Protein AF-A0A2H0TLG1-F1 (afdb_monomer_lite)

Radius of gyration: 16.75 Å; chains: 1; bounding box: 41×27×46 Å

Structure (mmCIF, N/CA/C/O backbone):
data_AF-A0A2H0TLG1-F1
#
_entry.id   AF-A0A2H0TLG1-F1
#
loop_
_atom_site.group_PDB
_atom_site.id
_atom_site.type_symbol
_atom_site.label_atom_id
_atom_site.label_alt_id
_atom_site.label_comp_id
_atom_site.label_asym_id
_atom_site.label_entity_id
_atom_site.label_seq_id
_atom_site.pdbx_PDB_ins_code
_atom_site.Cartn_x
_atom_site.Cartn_y
_atom_site.Cartn_z
_atom_site.occupancy
_atom_site.B_iso_or_equiv
_atom_site.auth_seq_id
_atom_site.auth_comp_id
_atom_site.auth_asym_id
_atom_site.auth_atom_id
_atom_site.pdbx_PDB_model_num
ATOM 1 N N . LYS A 1 1 ? -24.458 -12.448 0.111 1.00 81.94 1 LYS A N 1
ATOM 2 C CA . LYS A 1 1 ? -25.324 -12.902 1.228 1.00 81.94 1 LYS A CA 1
ATOM 3 C C . LYS A 1 1 ? -25.292 -11.851 2.333 1.00 81.94 1 LYS A C 1
ATOM 5 O O . LYS A 1 1 ? -24.269 -11.179 2.409 1.00 81.94 1 LYS A O 1
ATOM 10 N N . PRO A 1 2 ? -26.352 -11.694 3.143 1.00 82.44 2 PRO A N 1
ATOM 11 C CA . PRO A 1 2 ? -26.419 -10.681 4.207 1.00 82.44 2 PRO A CA 1
ATOM 12 C C . PRO A 1 2 ? -25.305 -10.780 5.266 1.00 82.44 2 PRO A C 1
ATOM 14 O O . PRO A 1 2 ? -24.896 -9.775 5.832 1.00 82.44 2 PRO A O 1
ATOM 17 N N . ASP A 1 3 ? -24.786 -11.982 5.491 1.00 88.56 3 ASP A N 1
ATOM 18 C CA . ASP A 1 3 ? -23.692 -12.337 6.403 1.00 88.56 3 ASP A CA 1
ATOM 19 C C . ASP A 1 3 ? -22.343 -12.542 5.687 1.00 88.56 3 ASP A C 1
ATOM 21 O O . ASP A 1 3 ? -21.351 -12.932 6.300 1.00 88.56 3 ASP A O 1
ATOM 25 N N . GLY A 1 4 ? -22.296 -12.290 4.375 1.00 89.81 4 GLY A N 1
ATOM 26 C CA . GLY A 1 4 ? -21.091 -12.477 3.577 1.00 89.81 4 GLY A CA 1
ATOM 27 C C . GLY A 1 4 ? -19.983 -11.510 3.985 1.00 89.81 4 GLY A C 1
ATOM 28 O O . GLY A 1 4 ? -20.237 -10.340 4.265 1.00 89.81 4 GLY A O 1
ATOM 29 N N . ILE A 1 5 ? -18.743 -11.992 3.965 1.00 93.00 5 ILE A N 1
ATOM 30 C CA . ILE A 1 5 ? -17.548 -11.175 4.169 1.00 93.00 5 ILE A CA 1
ATOM 31 C C . ILE A 1 5 ? -16.789 -11.126 2.845 1.00 93.00 5 ILE A C 1
ATOM 33 O O . ILE A 1 5 ? -16.459 -12.166 2.277 1.00 93.00 5 ILE A O 1
ATOM 37 N N . LEU A 1 6 ? -16.525 -9.918 2.353 1.00 92.81 6 LEU A N 1
ATOM 38 C CA . LEU A 1 6 ? -15.669 -9.675 1.200 1.00 92.81 6 LEU A CA 1
ATOM 39 C C . LEU A 1 6 ? -14.265 -9.349 1.698 1.00 92.81 6 LEU A C 1
ATOM 41 O O . LEU A 1 6 ? -14.073 -8.378 2.424 1.00 92.81 6 LEU A O 1
ATOM 45 N N . HIS A 1 7 ? -13.285 -10.137 1.279 1.00 93.62 7 HIS A N 1
ATOM 46 C CA . HIS A 1 7 ? -11.880 -9.804 1.452 1.00 93.62 7 HIS A CA 1
ATOM 47 C C . HIS A 1 7 ? -11.338 -9.329 0.109 1.00 93.62 7 HIS A C 1
ATOM 49 O O . HIS A 1 7 ? -11.344 -10.094 -0.855 1.00 93.62 7 HIS A O 1
ATOM 55 N N . ILE A 1 8 ? -10.927 -8.066 0.027 1.00 93.00 8 ILE A N 1
ATOM 56 C CA . ILE A 1 8 ? -10.481 -7.462 -1.228 1.00 93.00 8 ILE A CA 1
ATOM 57 C C . ILE A 1 8 ? -9.117 -6.807 -1.056 1.00 93.00 8 ILE A C 1
ATOM 59 O O . ILE A 1 8 ? -8.864 -6.077 -0.095 1.00 93.00 8 ILE A O 1
ATOM 63 N N . THR A 1 9 ? -8.240 -7.089 -2.016 1.00 90.88 9 THR A N 1
ATOM 64 C CA . THR A 1 9 ? -6.902 -6.519 -2.099 1.00 90.88 9 THR A CA 1
ATOM 65 C C . THR A 1 9 ? -6.698 -5.820 -3.422 1.00 90.88 9 THR A C 1
ATOM 67 O O . THR A 1 9 ? -7.213 -6.241 -4.455 1.00 90.88 9 THR A O 1
ATOM 70 N N . THR A 1 10 ? -5.921 -4.747 -3.394 1.00 89.44 10 THR A N 1
ATOM 71 C CA . THR A 1 10 ? -5.439 -4.106 -4.614 1.00 89.44 10 THR A CA 1
ATOM 72 C C . THR A 1 10 ? -4.021 -3.610 -4.411 1.00 89.44 10 THR A C 1
ATOM 74 O O . THR A 1 10 ? -3.622 -3.230 -3.306 1.00 89.44 10 THR A O 1
ATOM 77 N N . ALA A 1 11 ? -3.261 -3.605 -5.499 1.00 87.62 11 ALA A N 1
ATOM 78 C CA . ALA A 1 11 ? -2.012 -2.872 -5.574 1.00 87.62 11 ALA A CA 1
ATOM 79 C C . ALA A 1 11 ? -2.276 -1.359 -5.654 1.00 87.62 11 ALA A C 1
ATOM 81 O O . ALA A 1 11 ? -3.357 -0.918 -6.054 1.00 87.62 11 ALA A O 1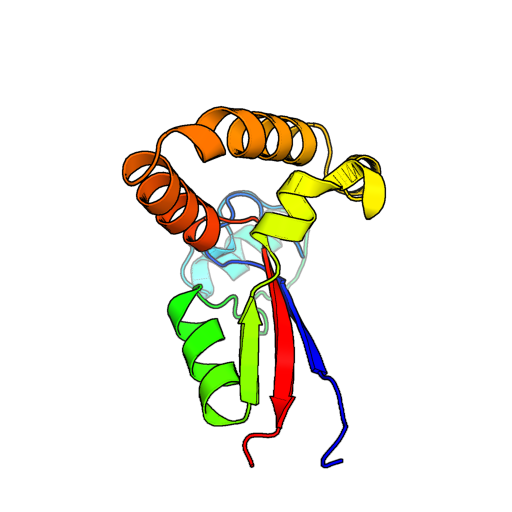
ATOM 82 N N . ASN A 1 12 ? -1.271 -0.579 -5.261 1.00 87.88 12 ASN A N 1
ATOM 83 C CA . ASN A 1 12 ? -1.318 0.878 -5.228 1.00 87.88 12 ASN A CA 1
ATOM 84 C C . ASN A 1 12 ? -0.627 1.482 -6.456 1.00 87.88 12 ASN A C 1
ATOM 86 O O . ASN A 1 12 ? 0.510 1.130 -6.769 1.00 87.88 12 ASN A O 1
ATOM 90 N N . LYS A 1 13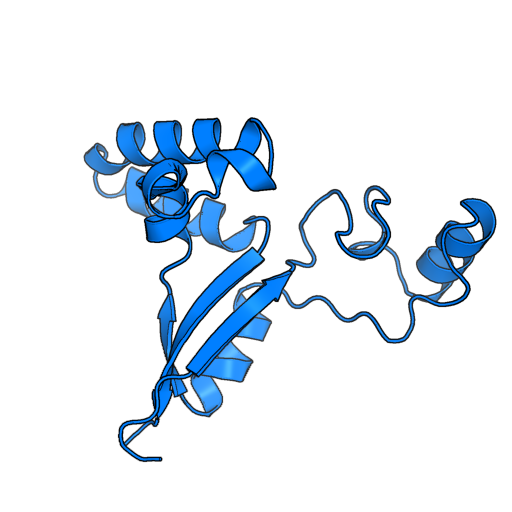 ? -1.268 2.470 -7.090 1.00 86.00 13 LYS A N 1
ATOM 91 C CA . LYS A 1 13 ? -0.673 3.270 -8.170 1.00 86.00 13 LYS A CA 1
ATOM 92 C C . LYS A 1 13 ? 0.648 3.934 -7.781 1.00 86.00 13 LYS A C 1
ATOM 94 O O . LYS A 1 13 ? 1.560 4.000 -8.600 1.00 86.00 13 LYS A O 1
ATOM 99 N N . TRP A 1 14 ? 0.736 4.420 -6.545 1.00 85.12 14 TRP A N 1
ATOM 100 C CA . TRP A 1 14 ? 1.879 5.165 -6.014 1.00 85.12 14 TRP A CA 1
ATOM 101 C C . TRP A 1 14 ? 3.029 4.273 -5.549 1.00 85.12 14 TRP A C 1
ATOM 103 O O . TRP A 1 14 ? 4.026 4.778 -5.032 1.00 85.12 14 TRP A O 1
ATOM 113 N N . TRP A 1 15 ? 2.909 2.955 -5.704 1.00 85.19 15 TRP A N 1
ATOM 114 C CA . TRP A 1 15 ? 3.987 2.055 -5.346 1.00 85.19 15 TRP A CA 1
ATOM 115 C C . TRP A 1 15 ? 5.131 2.149 -6.380 1.00 85.19 15 TRP A C 1
ATOM 117 O O . TRP A 1 15 ? 4.871 1.985 -7.573 1.00 85.19 15 TRP A O 1
ATOM 127 N N . PRO A 1 16 ? 6.394 2.405 -5.974 1.00 84.94 16 PRO A N 1
ATOM 128 C CA . PRO A 1 16 ? 7.471 2.706 -6.921 1.00 84.94 16 PRO A CA 1
ATOM 129 C C . PRO A 1 16 ? 7.840 1.571 -7.871 1.00 84.94 16 PRO A C 1
ATOM 131 O O . PRO A 1 16 ? 8.390 1.841 -8.931 1.00 84.94 16 PRO A O 1
ATOM 134 N N . ILE A 1 17 ? 7.600 0.313 -7.498 1.00 87.88 17 ILE A N 1
ATOM 135 C CA . ILE A 1 17 ? 7.929 -0.855 -8.323 1.00 87.88 17 ILE A CA 1
ATOM 136 C C . ILE A 1 17 ? 6.629 -1.530 -8.704 1.00 87.88 17 ILE A C 1
ATOM 138 O O . ILE A 1 17 ? 5.983 -2.129 -7.857 1.00 87.88 17 ILE A O 1
ATOM 142 N N . GLU A 1 18 ? 6.255 -1.471 -9.973 1.00 86.56 18 GLU A N 1
ATOM 143 C CA . GLU A 1 18 ? 4.987 -2.040 -10.409 1.00 86.56 18 GLU A CA 1
ATOM 144 C C . GLU A 1 18 ? 4.957 -3.568 -10.128 1.00 86.56 18 GLU A C 1
ATOM 146 O O . GLU A 1 18 ? 5.894 -4.261 -10.530 1.00 86.56 18 GLU A O 1
ATOM 151 N N . PRO A 1 19 ? 3.946 -4.106 -9.412 1.00 83.00 19 PRO A N 1
ATOM 152 C CA . PRO A 1 19 ? 3.939 -5.501 -8.948 1.00 83.00 19 PRO A CA 1
ATOM 153 C C . PRO A 1 19 ? 3.710 -6.575 -10.026 1.00 83.00 19 PRO A C 1
ATOM 155 O O . PRO A 1 19 ? 4.153 -7.705 -9.851 1.00 83.00 19 PRO A O 1
ATOM 158 N N . HIS A 1 20 ? 3.032 -6.264 -11.127 1.00 86.50 20 HIS A N 1
ATOM 159 C CA . HIS A 1 20 ? 2.801 -7.181 -12.244 1.00 86.50 20 HIS A CA 1
ATOM 160 C C . HIS A 1 20 ? 4.062 -7.345 -13.105 1.00 86.50 20 HIS A C 1
ATOM 162 O O . HIS A 1 20 ? 4.413 -8.458 -13.492 1.00 86.50 20 HIS A O 1
ATOM 168 N N . TYR A 1 21 ? 4.785 -6.254 -13.375 1.00 89.56 21 TYR A N 1
ATOM 169 C CA . TYR A 1 21 ? 5.927 -6.258 -14.303 1.00 89.56 21 TYR A CA 1
ATOM 170 C C . TYR A 1 21 ? 7.288 -6.060 -13.630 1.00 89.56 21 TYR A C 1
ATOM 172 O O . TYR A 1 21 ? 8.330 -6.245 -14.263 1.00 89.56 21 TYR A O 1
ATOM 180 N N . HIS A 1 22 ? 7.321 -5.728 -12.340 1.00 88.88 22 HIS A N 1
ATOM 181 C CA . HIS A 1 22 ? 8.544 -5.461 -11.576 1.00 88.88 22 HIS A CA 1
ATOM 182 C C . HIS A 1 22 ? 9.424 -4.416 -12.276 1.00 88.88 22 HIS A C 1
ATOM 184 O O . HIS A 1 22 ? 10.629 -4.620 -12.464 1.00 88.88 22 HIS A O 1
ATOM 190 N N . LEU A 1 23 ? 8.797 -3.341 -12.760 1.00 91.44 23 LEU A N 1
ATOM 191 C CA . LEU A 1 23 ? 9.467 -2.209 -13.394 1.00 91.44 23 LEU A CA 1
ATOM 192 C C . LEU A 1 23 ? 9.297 -0.962 -12.524 1.00 91.44 23 LEU A C 1
ATOM 194 O O . LEU A 1 23 ? 8.184 -0.691 -12.060 1.00 91.44 23 LEU A O 1
ATOM 198 N N . PRO A 1 24 ? 10.374 -0.195 -12.298 1.00 92.50 24 PRO A N 1
ATOM 199 C CA . PRO A 1 24 ? 10.285 1.041 -11.544 1.00 92.50 24 PRO A CA 1
ATOM 200 C C . PRO A 1 24 ? 9.410 2.063 -12.280 1.00 92.50 24 PRO A C 1
ATOM 202 O O . PRO A 1 24 ? 9.553 2.276 -13.480 1.00 92.50 24 PRO A O 1
ATOM 205 N N . LEU A 1 25 ? 8.516 2.708 -11.535 1.00 91.25 25 LEU A N 1
ATOM 206 C CA . LEU A 1 25 ? 7.685 3.844 -11.935 1.00 91.25 25 LEU A CA 1
ATOM 207 C C . LEU A 1 25 ? 6.747 3.596 -13.129 1.00 91.25 25 LEU A C 1
ATOM 209 O O . LEU A 1 25 ? 6.181 4.545 -13.666 1.00 91.25 25 LEU A O 1
ATOM 213 N N . LEU A 1 26 ? 6.517 2.340 -13.524 1.00 91.25 26 LEU A N 1
ATOM 214 C CA . LEU A 1 26 ? 5.677 2.017 -14.683 1.00 91.25 26 LEU A CA 1
ATOM 215 C C . LEU A 1 26 ? 4.235 2.533 -14.522 1.00 91.25 26 LEU A C 1
ATOM 217 O O . LEU A 1 26 ? 3.670 3.081 -15.465 1.00 91.25 26 LEU A O 1
ATOM 221 N N . SER A 1 27 ? 3.669 2.430 -13.317 1.00 89.94 27 SER A N 1
ATOM 222 C CA . SER A 1 27 ? 2.309 2.880 -12.979 1.00 89.94 27 SER A CA 1
ATOM 223 C C . SER A 1 27 ? 2.113 4.402 -12.989 1.00 89.94 27 SER A C 1
ATOM 225 O O . SER A 1 27 ? 0.974 4.876 -12.991 1.00 89.94 27 SER A O 1
ATOM 227 N N . PHE A 1 28 ? 3.205 5.171 -12.996 1.00 90.81 28 PHE A N 1
ATOM 228 C CA . PHE A 1 28 ? 3.193 6.635 -13.007 1.00 90.81 28 PHE A CA 1
ATOM 229 C C . PHE A 1 28 ? 3.158 7.193 -14.431 1.00 90.81 28 PHE A C 1
ATOM 231 O O . PHE A 1 28 ? 2.803 8.354 -14.638 1.00 90.81 28 PHE A O 1
ATOM 238 N N . LEU A 1 29 ? 3.536 6.377 -15.415 1.00 91.94 29 LEU A N 1
ATOM 239 C CA . LEU A 1 29 ? 3.655 6.795 -16.800 1.00 91.94 29 LEU A CA 1
ATOM 240 C C . LEU A 1 29 ? 2.284 6.791 -17.495 1.00 91.94 29 LEU A C 1
ATOM 242 O O . LEU A 1 29 ? 1.468 5.892 -17.275 1.00 91.94 29 LEU A O 1
ATOM 246 N N . PRO A 1 30 ? 2.028 7.743 -18.409 1.00 91.88 30 PRO A N 1
ATOM 247 C CA . PRO A 1 30 ? 0.925 7.633 -19.356 1.00 91.88 30 PRO A CA 1
ATOM 248 C C . PRO A 1 30 ? 0.992 6.308 -20.130 1.00 91.88 30 PRO A C 1
ATOM 250 O O . PRO A 1 30 ? 2.078 5.882 -20.529 1.00 91.88 30 PRO A O 1
ATOM 253 N N . LYS A 1 31 ? -0.165 5.694 -20.418 1.00 91.81 31 LYS A N 1
ATOM 254 C CA . LYS A 1 31 ? -0.280 4.356 -21.040 1.00 91.81 31 LYS A CA 1
ATOM 255 C C . LYS A 1 31 ? 0.622 4.151 -22.261 1.00 91.81 31 LYS A C 1
ATOM 257 O O . LYS A 1 31 ? 1.315 3.145 -22.353 1.00 91.81 31 LYS A O 1
ATOM 262 N N . LYS A 1 32 ? 0.704 5.143 -23.156 1.00 93.56 32 LYS A N 1
ATOM 263 C CA . LYS A 1 32 ? 1.571 5.085 -24.349 1.00 93.56 32 LYS A CA 1
ATOM 264 C C . LYS A 1 32 ? 3.054 4.902 -23.998 1.00 93.56 32 LYS A C 1
ATOM 266 O O . LYS A 1 32 ? 3.739 4.106 -24.634 1.00 93.56 32 LYS A O 1
ATOM 271 N N . ILE A 1 33 ? 3.540 5.622 -22.985 1.00 94.75 33 ILE A N 1
ATOM 272 C CA . ILE A 1 33 ? 4.937 5.557 -22.535 1.00 94.75 33 ILE A CA 1
ATOM 273 C C . ILE A 1 33 ? 5.172 4.263 -21.751 1.00 94.75 33 ILE A C 1
ATOM 275 O O . ILE A 1 33 ? 6.186 3.606 -21.967 1.00 94.75 33 ILE A O 1
ATOM 279 N N . ALA A 1 34 ? 4.218 3.853 -20.910 1.00 94.38 34 ALA A N 1
ATOM 280 C CA . ALA A 1 34 ? 4.274 2.573 -20.208 1.00 94.38 34 ALA A CA 1
ATOM 281 C C . ALA A 1 34 ? 4.378 1.389 -21.189 1.00 94.38 34 ALA A C 1
ATOM 283 O O . ALA A 1 34 ? 5.249 0.541 -21.024 1.00 94.38 34 ALA A O 1
ATOM 284 N N . ASN A 1 35 ? 3.572 1.377 -22.260 1.00 95.12 35 ASN A N 1
ATOM 285 C CA . ASN A 1 35 ? 3.622 0.357 -23.316 1.00 95.12 35 ASN A CA 1
ATOM 286 C C . ASN A 1 35 ? 4.983 0.320 -24.020 1.00 95.12 35 ASN A C 1
ATOM 288 O O . ASN A 1 35 ? 5.533 -0.755 -24.261 1.00 95.12 35 ASN A O 1
ATOM 292 N N . LEU A 1 36 ? 5.553 1.488 -24.336 1.00 95.38 36 LEU A N 1
ATOM 293 C CA . LEU A 1 36 ? 6.890 1.559 -24.925 1.00 95.38 36 LEU A CA 1
ATOM 294 C C . LEU A 1 36 ? 7.947 1.010 -23.959 1.00 95.38 36 LEU A C 1
ATOM 296 O O . LEU A 1 36 ? 8.752 0.168 -24.353 1.00 95.38 36 LEU A O 1
ATOM 300 N N . TYR A 1 37 ? 7.919 1.445 -22.698 1.00 95.50 37 TYR A N 1
ATOM 301 C CA . TYR A 1 37 ? 8.865 0.999 -21.682 1.00 95.50 37 TYR A CA 1
ATOM 302 C C . TYR A 1 37 ? 8.801 -0.522 -21.480 1.00 95.50 37 TYR A C 1
ATOM 304 O O . TYR A 1 37 ? 9.835 -1.186 -21.513 1.00 95.50 37 TYR A O 1
ATOM 312 N N . LEU A 1 38 ? 7.593 -1.080 -21.386 1.00 95.12 38 LEU A N 1
ATOM 313 C CA . LEU A 1 38 ? 7.340 -2.511 -21.232 1.00 95.12 38 LEU A CA 1
ATOM 314 C C . LEU A 1 38 ? 7.945 -3.353 -22.371 1.00 95.12 38 LEU A C 1
ATOM 316 O O . LEU A 1 38 ? 8.550 -4.407 -22.131 1.00 95.12 38 LEU A O 1
ATOM 320 N N . ARG A 1 39 ? 7.810 -2.868 -23.614 1.00 95.06 39 ARG A N 1
ATOM 321 C CA . ARG A 1 39 ? 8.375 -3.510 -24.810 1.00 95.06 39 ARG A CA 1
ATOM 322 C C . ARG A 1 39 ? 9.898 -3.424 -24.822 1.00 95.06 39 ARG A C 1
ATOM 324 O O . ARG A 1 39 ? 10.557 -4.426 -25.090 1.00 95.06 39 ARG A O 1
ATOM 331 N N . LEU A 1 40 ? 10.459 -2.257 -24.494 1.00 95.75 40 LEU A N 1
ATOM 332 C CA . LEU A 1 40 ? 11.910 -2.053 -24.415 1.00 95.75 40 LEU A CA 1
ATOM 333 C C . LEU A 1 40 ? 12.548 -2.918 -23.323 1.00 95.75 40 LEU A C 1
ATOM 335 O O . LEU A 1 40 ? 13.619 -3.481 -23.530 1.00 95.75 40 LEU A O 1
ATOM 339 N N . SER A 1 41 ? 11.868 -3.087 -22.189 1.00 94.19 41 SER A N 1
ATOM 340 C CA . SER A 1 41 ? 12.322 -3.958 -21.106 1.00 94.19 41 SER A CA 1
ATOM 341 C C . SER A 1 41 ? 12.064 -5.446 -21.365 1.00 94.19 41 SER A C 1
ATOM 343 O O . SER A 1 41 ? 12.421 -6.265 -20.522 1.00 94.19 41 SER A O 1
ATOM 345 N N . LYS A 1 42 ? 11.415 -5.806 -22.484 1.00 93.56 42 LYS A N 1
ATOM 346 C CA . LYS A 1 42 ? 11.026 -7.182 -22.847 1.00 93.56 42 LYS A CA 1
ATOM 347 C C . LYS A 1 42 ? 10.205 -7.900 -21.763 1.00 93.56 42 LYS A C 1
ATOM 349 O O . LYS A 1 42 ? 10.298 -9.116 -21.625 1.00 93.56 42 LYS A O 1
ATOM 354 N N . LYS A 1 43 ? 9.408 -7.153 -20.987 1.00 90.25 43 LYS A N 1
ATOM 355 C CA . LYS A 1 43 ? 8.594 -7.700 -19.882 1.00 90.25 43 LYS A CA 1
ATOM 356 C C . LYS A 1 43 ? 7.109 -7.855 -20.219 1.00 90.25 43 LYS A C 1
ATOM 358 O O . LYS A 1 43 ? 6.358 -8.379 -19.408 1.00 90.25 43 LYS A O 1
ATOM 363 N N . GLY A 1 44 ? 6.691 -7.424 -21.407 1.00 89.31 44 GLY A N 1
ATOM 364 C CA . GLY A 1 44 ? 5.324 -7.576 -21.894 1.00 89.31 44 GLY A CA 1
ATOM 365 C C . GLY A 1 44 ? 5.068 -6.766 -23.165 1.00 89.31 44 GLY A C 1
ATOM 366 O O . GLY A 1 44 ? 5.967 -6.110 -23.696 1.00 89.31 44 GLY A O 1
ATOM 367 N N . THR A 1 45 ? 3.831 -6.821 -23.656 1.00 87.62 45 THR A N 1
ATOM 368 C CA . THR A 1 45 ? 3.418 -6.199 -24.926 1.00 87.62 45 THR A CA 1
ATOM 369 C C . THR A 1 45 ? 2.454 -5.028 -24.748 1.00 87.62 45 THR A C 1
ATOM 371 O O . THR A 1 45 ? 2.524 -4.084 -25.535 1.00 87.62 45 THR A O 1
ATOM 374 N N . SER A 1 46 ? 1.603 -5.059 -23.717 1.00 91.06 46 SER A N 1
ATOM 375 C CA . SER A 1 46 ? 0.666 -3.986 -23.377 1.00 91.06 46 SER A CA 1
ATOM 376 C C . SER A 1 46 ? 0.453 -3.867 -21.860 1.00 91.06 46 SER A C 1
ATOM 378 O O . SER A 1 46 ? 0.464 -4.845 -21.117 1.00 91.06 46 SER A O 1
ATOM 380 N N . TYR A 1 47 ? 0.266 -2.630 -21.418 1.00 91.75 47 TYR A N 1
ATOM 381 C CA . TYR A 1 47 ? -0.077 -2.171 -20.078 1.00 91.75 47 TYR A CA 1
ATOM 382 C C . TYR A 1 47 ? -1.509 -1.599 -20.042 1.00 91.75 47 TYR A C 1
ATOM 384 O O . TYR A 1 47 ? -1.917 -0.978 -19.057 1.00 91.75 47 TYR A O 1
ATOM 392 N N . ASP A 1 48 ? -2.287 -1.761 -21.115 1.00 89.81 48 ASP A N 1
ATOM 393 C CA . ASP A 1 48 ? -3.594 -1.114 -21.272 1.00 89.81 48 ASP A CA 1
ATOM 394 C C . ASP A 1 48 ? -4.616 -1.618 -20.242 1.00 89.81 48 ASP A C 1
ATOM 396 O O . ASP A 1 48 ? -5.324 -0.799 -19.651 1.00 89.81 48 ASP A O 1
ATOM 400 N N . ASP A 1 49 ? -4.568 -2.905 -19.895 1.00 87.56 49 ASP A N 1
ATOM 401 C CA . ASP A 1 49 ? -5.496 -3.546 -18.951 1.00 87.56 49 ASP A CA 1
ATOM 402 C C . ASP A 1 49 ? -5.168 -3.296 -17.467 1.00 87.56 49 ASP A C 1
ATOM 404 O O . ASP A 1 49 ? -5.964 -3.614 -16.584 1.00 87.56 49 ASP A O 1
ATOM 408 N N . ILE A 1 50 ? -4.009 -2.700 -17.157 1.00 88.31 50 ILE A N 1
ATOM 409 C CA . ILE A 1 50 ? -3.584 -2.480 -15.767 1.00 88.31 50 ILE A CA 1
ATOM 410 C C . ILE A 1 50 ? -3.996 -1.095 -15.281 1.00 88.31 50 ILE A C 1
ATOM 412 O O . ILE A 1 50 ? -3.394 -0.086 -15.650 1.00 88.31 50 ILE A O 1
ATOM 416 N N . ASN A 1 51 ? -4.991 -1.033 -14.401 1.00 87.56 51 ASN A N 1
ATOM 417 C CA . ASN A 1 51 ? -5.432 0.211 -13.773 1.00 87.56 51 ASN A CA 1
ATOM 418 C C . ASN A 1 51 ? -5.314 0.098 -12.256 1.00 87.56 51 ASN A C 1
ATOM 420 O O . ASN A 1 51 ? -6.173 -0.472 -11.590 1.00 87.56 51 ASN A O 1
ATOM 424 N N . LEU A 1 52 ? -4.226 0.648 -11.718 1.00 90.12 52 LEU A N 1
ATOM 425 C CA . LEU A 1 52 ? -4.016 0.721 -10.279 1.00 90.12 52 LEU A CA 1
ATOM 426 C C . LEU A 1 52 ? -4.732 1.959 -9.721 1.00 90.12 52 LEU A C 1
ATOM 428 O O . LEU A 1 52 ? -4.444 3.068 -10.185 1.00 90.12 52 LEU A O 1
ATOM 432 N N . PRO A 1 53 ? -5.640 1.803 -8.745 1.00 91.31 53 PRO A N 1
ATOM 433 C CA . PRO A 1 53 ? -6.290 2.932 -8.100 1.00 91.31 53 PRO A CA 1
ATOM 434 C C . PRO A 1 53 ? -5.364 3.586 -7.065 1.00 91.31 53 PRO A C 1
ATOM 436 O O . PRO A 1 53 ? -4.411 2.990 -6.553 1.00 91.31 53 PRO A O 1
ATOM 439 N N . SER A 1 54 ? -5.667 4.833 -6.728 1.00 91.06 54 SER A N 1
ATOM 440 C CA . SER A 1 54 ? -5.251 5.454 -5.472 1.00 91.06 54 SER A CA 1
ATOM 441 C C . SER A 1 54 ? -6.114 4.958 -4.304 1.00 91.06 54 SER A C 1
ATOM 443 O O . SER A 1 54 ? -7.185 4.384 -4.504 1.00 91.06 54 SER A O 1
ATOM 445 N N . TYR A 1 55 ? -5.675 5.221 -3.067 1.00 91.81 55 TYR A N 1
ATOM 446 C CA . TYR A 1 55 ? -6.417 4.799 -1.872 1.00 91.81 55 TYR A CA 1
ATOM 447 C C . TYR A 1 55 ? -7.849 5.342 -1.867 1.00 91.81 55 TYR A C 1
ATOM 449 O O . TYR A 1 55 ? -8.781 4.609 -1.563 1.00 91.81 55 TYR A O 1
ATOM 457 N N . GLY A 1 56 ? -8.018 6.621 -2.226 1.00 91.94 56 GLY A N 1
ATOM 458 C CA . GLY A 1 56 ? -9.329 7.272 -2.256 1.00 91.94 56 GLY A CA 1
ATOM 459 C C . GLY A 1 56 ? -10.257 6.633 -3.283 1.00 91.94 56 GLY A C 1
ATOM 460 O O . GLY A 1 56 ? -11.353 6.223 -2.929 1.00 91.94 56 GLY A O 1
ATOM 461 N N . GLU A 1 57 ? -9.781 6.447 -4.518 1.00 92.94 57 GLU A N 1
ATOM 462 C CA . GLU A 1 57 ? -10.563 5.798 -5.581 1.00 92.94 57 GLU A CA 1
ATOM 463 C C . GLU A 1 57 ? -10.987 4.377 -5.187 1.00 92.94 57 GLU A C 1
ATOM 465 O O . GLU A 1 57 ? -12.138 3.991 -5.387 1.00 92.94 57 GLU A O 1
ATOM 470 N N . PHE A 1 58 ? -10.074 3.604 -4.591 1.00 93.12 58 PHE A N 1
ATOM 471 C CA . PHE A 1 58 ? -10.377 2.251 -4.135 1.00 93.12 58 PHE A CA 1
ATOM 472 C C . PHE A 1 58 ? -11.377 2.243 -2.973 1.00 93.12 58 PHE A C 1
ATOM 474 O O . PHE A 1 58 ? -12.351 1.488 -3.002 1.00 93.12 58 PHE A O 1
ATOM 481 N N . TYR A 1 59 ? -11.163 3.103 -1.975 1.00 94.00 59 TYR A N 1
ATOM 482 C CA . TYR A 1 59 ? -12.068 3.264 -0.843 1.00 94.00 59 TYR A CA 1
ATOM 483 C C . TYR A 1 59 ? -13.470 3.650 -1.310 1.00 94.00 59 TYR A C 1
ATOM 485 O O . TYR A 1 59 ? -14.430 2.981 -0.944 1.00 94.00 59 TYR A O 1
ATOM 493 N N . ASP A 1 60 ? -13.601 4.661 -2.165 1.00 94.94 60 ASP A N 1
ATOM 494 C CA . ASP A 1 60 ? -14.895 5.137 -2.652 1.00 94.94 60 ASP A CA 1
ATOM 495 C C . ASP A 1 60 ? -15.621 4.066 -3.476 1.00 94.94 60 ASP A C 1
ATOM 497 O O . ASP A 1 60 ? -16.823 3.848 -3.298 1.00 94.94 60 ASP A O 1
ATOM 501 N N . MET A 1 61 ? -14.888 3.333 -4.323 1.00 93.75 61 MET A N 1
ATOM 502 C CA . MET A 1 61 ? -15.440 2.239 -5.123 1.00 93.75 61 MET A CA 1
ATOM 503 C C . MET A 1 61 ? -16.023 1.123 -4.248 1.00 93.75 61 MET A C 1
ATOM 505 O O . MET A 1 61 ? -17.142 0.669 -4.495 1.00 93.75 61 MET A O 1
ATOM 509 N N . VAL A 1 62 ? -15.297 0.686 -3.214 1.00 94.12 62 VAL A N 1
ATOM 510 C CA . VAL A 1 62 ? -15.771 -0.380 -2.316 1.00 94.12 62 VAL A CA 1
ATOM 511 C C . VAL A 1 62 ? -16.857 0.151 -1.373 1.00 94.12 62 VAL A C 1
ATOM 513 O O . VAL A 1 62 ? -17.876 -0.514 -1.165 1.00 94.12 62 VAL A O 1
ATOM 516 N N . ASN A 1 63 ? -16.701 1.375 -0.860 1.00 95.06 63 ASN A N 1
ATOM 517 C CA . ASN A 1 63 ? -17.621 1.993 0.091 1.00 95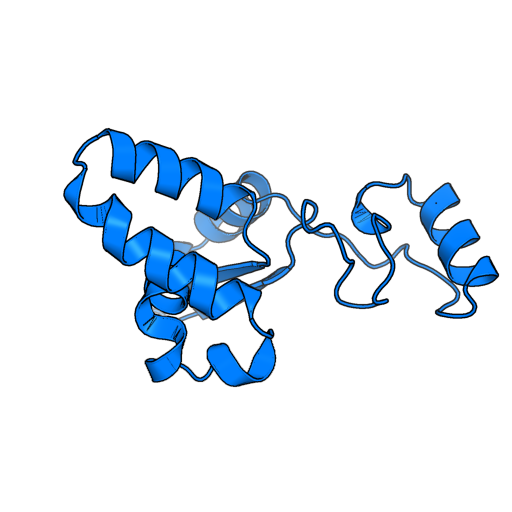.06 63 ASN A CA 1
ATOM 518 C C . ASN A 1 63 ? -18.973 2.287 -0.557 1.00 95.06 63 ASN A C 1
ATOM 520 O O . ASN A 1 63 ? -19.979 2.379 0.137 1.00 95.06 63 ASN A O 1
ATOM 524 N N . LYS A 1 64 ? -19.051 2.394 -1.886 1.00 94.31 64 LYS A N 1
ATOM 525 C CA . LYS A 1 64 ? -20.331 2.503 -2.593 1.00 94.31 64 LYS A CA 1
ATOM 526 C C . LYS A 1 64 ? -21.275 1.337 -2.274 1.00 94.31 64 LYS A C 1
ATOM 528 O O . LYS A 1 64 ? -22.476 1.557 -2.146 1.00 94.31 64 LYS A O 1
ATOM 533 N N . PHE A 1 65 ? -20.740 0.130 -2.089 1.00 92.44 65 PHE A N 1
ATOM 534 C CA . PHE A 1 65 ? -21.537 -1.094 -1.954 1.00 92.44 65 PHE A CA 1
ATOM 535 C C . PHE A 1 65 ? -21.397 -1.780 -0.590 1.00 92.44 65 PHE A C 1
ATOM 537 O O . PHE A 1 65 ? -22.325 -2.449 -0.136 1.00 92.44 65 PHE A O 1
ATOM 544 N N . PHE A 1 66 ? -20.266 -1.595 0.091 1.00 94.94 66 PHE A N 1
ATOM 545 C CA . PHE A 1 66 ? -19.943 -2.299 1.328 1.00 94.94 66 PHE A CA 1
ATOM 546 C C . PHE A 1 66 ? -19.548 -1.330 2.441 1.00 94.94 66 PHE A C 1
ATOM 548 O O . PHE A 1 66 ? -19.068 -0.228 2.193 1.00 94.94 66 PHE A O 1
ATOM 555 N N . LYS A 1 67 ? -19.734 -1.746 3.692 1.00 94.56 67 LYS A N 1
ATOM 556 C CA . LYS A 1 67 ? -19.075 -1.122 4.839 1.00 94.56 67 LYS A CA 1
ATOM 557 C C . LYS A 1 67 ? -17.643 -1.651 4.908 1.00 94.56 67 LYS A C 1
ATOM 559 O O . LYS A 1 67 ? -17.467 -2.865 4.977 1.00 94.56 67 LYS A O 1
ATOM 564 N N . ILE A 1 68 ? -16.661 -0.753 4.877 1.00 95.44 68 ILE A N 1
ATOM 565 C CA . ILE A 1 68 ? -15.232 -1.088 4.855 1.00 95.44 68 ILE A CA 1
ATOM 566 C C . ILE A 1 68 ? -14.657 -1.083 6.271 1.00 95.44 68 ILE A C 1
ATOM 568 O O . ILE A 1 68 ? -14.747 -0.069 6.961 1.00 95.44 68 ILE A O 1
ATOM 572 N N . ASP A 1 69 ? -13.993 -2.177 6.633 1.00 94.69 69 ASP A N 1
ATOM 573 C CA . ASP A 1 69 ? -13.016 -2.253 7.714 1.00 94.69 69 ASP A CA 1
ATOM 574 C C . ASP A 1 69 ? -11.614 -2.382 7.068 1.00 94.69 69 ASP A C 1
ATOM 576 O O . ASP A 1 69 ? -11.254 -3.431 6.523 1.00 94.69 69 ASP A O 1
ATOM 580 N N . ASP A 1 70 ? -10.830 -1.295 7.063 1.00 93.81 70 ASP A N 1
ATOM 581 C CA . ASP A 1 70 ? -9.458 -1.290 6.532 1.00 93.81 70 ASP A CA 1
ATOM 582 C C . ASP A 1 70 ? -8.490 -1.875 7.565 1.00 93.81 70 ASP A C 1
ATOM 584 O O . ASP A 1 70 ? -8.211 -1.262 8.596 1.00 93.81 70 ASP A O 1
ATOM 588 N N . ILE A 1 71 ? -7.968 -3.065 7.273 1.00 93.19 71 ILE A N 1
ATOM 589 C CA . ILE A 1 71 ? -7.067 -3.804 8.163 1.00 93.19 71 ILE A CA 1
ATOM 590 C C . ILE A 1 71 ? -5.601 -3.728 7.712 1.00 93.19 71 ILE A C 1
ATOM 592 O O . ILE A 1 71 ? -4.745 -4.422 8.264 1.00 93.19 71 ILE A O 1
ATOM 596 N N . THR A 1 72 ? -5.281 -2.894 6.718 1.00 92.06 72 THR A N 1
ATOM 597 C CA . THR A 1 72 ? -3.955 -2.833 6.084 1.00 92.06 72 THR A CA 1
ATOM 598 C C . THR A 1 72 ? -2.844 -2.570 7.102 1.00 92.06 72 THR A C 1
ATOM 600 O O . THR A 1 72 ? -1.877 -3.331 7.181 1.00 92.06 72 THR A O 1
ATOM 603 N N . LEU A 1 73 ? -2.973 -1.516 7.917 1.00 90.88 73 LEU A N 1
ATOM 604 C CA . LEU A 1 73 ? -1.940 -1.153 8.895 1.00 90.88 73 LEU A CA 1
ATOM 605 C C . LEU A 1 73 ? -1.843 -2.166 10.036 1.00 90.88 73 LEU A C 1
ATOM 607 O O . LEU A 1 73 ? -0.742 -2.444 10.506 1.00 90.88 73 LEU A O 1
ATOM 611 N N . ASP A 1 74 ? -2.961 -2.762 10.446 1.00 90.81 74 ASP A N 1
ATOM 612 C CA . ASP A 1 74 ? -2.977 -3.796 11.482 1.00 90.81 74 ASP A CA 1
ATOM 613 C C . ASP A 1 74 ? -2.248 -5.059 11.029 1.00 90.81 74 ASP A C 1
ATOM 615 O O . ASP A 1 74 ? -1.505 -5.670 11.806 1.00 90.81 74 ASP A O 1
ATOM 619 N N . VAL A 1 75 ? -2.408 -5.426 9.760 1.00 89.81 75 VAL A N 1
ATOM 620 C CA . VAL A 1 75 ? -1.706 -6.551 9.151 1.00 89.81 75 VAL A CA 1
ATOM 621 C C . VAL A 1 75 ? -0.214 -6.250 8.977 1.00 89.81 75 VAL A C 1
ATOM 623 O O . VAL A 1 75 ? 0.609 -7.094 9.330 1.00 89.81 75 VAL A O 1
ATOM 626 N N . ILE A 1 76 ? 0.167 -5.038 8.556 1.00 89.12 76 ILE A N 1
ATOM 627 C CA . ILE A 1 76 ? 1.583 -4.622 8.476 1.00 89.12 76 ILE A CA 1
ATOM 628 C C . ILE A 1 76 ? 2.233 -4.592 9.869 1.00 89.12 76 ILE A C 1
ATOM 630 O O . ILE A 1 76 ? 3.343 -5.101 10.059 1.00 89.12 76 ILE A O 1
ATOM 634 N N . ARG A 1 77 ? 1.538 -4.047 10.875 1.00 89.38 77 ARG A N 1
ATOM 635 C CA . ARG A 1 77 ? 1.999 -4.003 12.272 1.00 89.38 77 A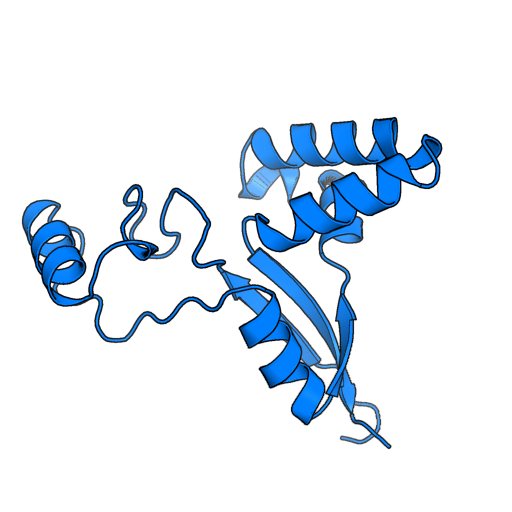RG A CA 1
ATOM 636 C C . ARG A 1 77 ? 2.215 -5.416 12.820 1.00 89.38 77 ARG A C 1
ATOM 638 O O . ARG A 1 77 ? 3.175 -5.667 13.549 1.00 89.38 77 ARG A O 1
ATOM 645 N N . ASN A 1 78 ? 1.362 -6.359 12.433 1.00 90.00 78 ASN A N 1
ATOM 646 C CA . ASN A 1 78 ? 1.444 -7.761 12.834 1.00 90.00 78 ASN A CA 1
ATOM 647 C C . ASN A 1 78 ? 2.014 -8.664 11.727 1.00 90.00 78 ASN A C 1
ATOM 649 O O . ASN A 1 78 ? 1.623 -9.825 11.632 1.00 90.00 78 ASN A O 1
ATOM 653 N N . ASN A 1 79 ? 2.960 -8.161 10.924 1.00 87.38 79 ASN A N 1
ATOM 654 C CA . ASN A 1 79 ? 3.484 -8.860 9.743 1.00 87.38 79 ASN A CA 1
ATOM 655 C C . ASN A 1 79 ? 3.878 -10.327 9.996 1.00 87.38 79 ASN A C 1
ATOM 657 O O . ASN A 1 79 ? 3.441 -11.189 9.243 1.00 87.38 79 ASN A O 1
ATOM 661 N N . LYS A 1 80 ? 4.591 -10.626 11.092 1.00 87.25 80 LYS A N 1
ATOM 662 C CA . LYS A 1 80 ? 4.982 -11.997 11.473 1.00 87.25 80 LYS A CA 1
ATOM 663 C C . LYS A 1 80 ? 3.796 -12.940 11.694 1.00 87.25 80 LYS A C 1
ATOM 665 O O . LYS A 1 80 ? 3.882 -14.117 11.370 1.00 87.25 80 LYS A O 1
ATOM 670 N N . LYS A 1 81 ? 2.685 -12.438 12.252 1.00 89.12 81 LYS A N 1
ATOM 671 C CA . LYS A 1 81 ? 1.466 -13.233 12.489 1.00 89.12 81 LYS A CA 1
ATOM 672 C C . LYS A 1 81 ? 0.832 -13.671 11.168 1.00 89.12 81 LYS A C 1
ATOM 674 O O . LYS A 1 81 ? 0.285 -14.763 11.090 1.00 89.12 81 LYS A O 1
ATOM 679 N N . TYR A 1 82 ? 0.908 -12.809 10.157 1.00 85.06 82 TYR A N 1
ATOM 680 C CA . TYR A 1 82 ? 0.304 -13.020 8.843 1.00 85.06 82 TYR A CA 1
ATOM 681 C C . TYR A 1 82 ? 1.315 -13.480 7.777 1.00 85.06 82 TYR A C 1
ATOM 683 O O . TYR A 1 82 ? 0.964 -13.540 6.607 1.00 85.06 82 TYR A O 1
ATOM 691 N N . GLY A 1 83 ? 2.563 -13.787 8.159 1.00 82.38 83 GLY A N 1
ATOM 692 C CA .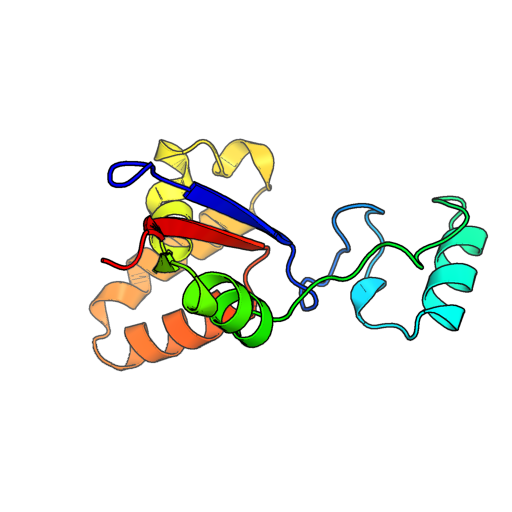 GLY A 1 83 ? 3.612 -14.279 7.255 1.00 82.38 83 GLY A CA 1
ATOM 693 C C . GLY A 1 83 ? 4.147 -13.264 6.235 1.00 82.38 83 GLY A C 1
ATOM 694 O O . GLY A 1 83 ? 4.930 -13.633 5.360 1.00 82.38 83 GLY A O 1
ATOM 695 N N . LEU A 1 84 ? 3.767 -11.985 6.337 1.00 81.31 84 LEU A N 1
ATOM 696 C CA . LEU A 1 84 ? 4.164 -10.954 5.368 1.00 81.31 84 LEU A CA 1
ATOM 697 C C . LEU A 1 84 ? 5.656 -10.609 5.408 1.00 81.31 84 LEU A C 1
ATOM 699 O O . LEU A 1 84 ? 6.186 -10.038 4.455 1.00 81.31 84 LEU A O 1
ATOM 703 N N . ASP A 1 85 ? 6.335 -10.945 6.502 1.00 79.00 85 ASP A N 1
ATOM 704 C CA . ASP A 1 85 ? 7.783 -10.815 6.647 1.00 79.00 85 ASP A CA 1
ATOM 705 C C . ASP A 1 85 ? 8.558 -11.702 5.662 1.00 79.00 85 ASP A C 1
ATOM 707 O O . ASP A 1 85 ? 9.690 -11.374 5.310 1.00 79.00 85 ASP A O 1
ATOM 711 N N . LYS A 1 86 ? 7.941 -12.788 5.180 1.00 77.50 86 LYS A N 1
ATOM 712 C CA . LYS A 1 86 ? 8.554 -13.727 4.231 1.00 77.50 86 LYS A CA 1
ATOM 713 C C . LYS A 1 86 ? 8.270 -13.380 2.771 1.00 77.50 86 LYS A C 1
ATOM 715 O O . LYS A 1 86 ? 9.100 -13.654 1.913 1.00 77.50 86 LYS A O 1
ATOM 720 N N . GLU A 1 87 ? 7.120 -12.772 2.486 1.00 69.94 87 GLU A N 1
ATOM 721 C CA . GLU A 1 87 ? 6.665 -12.534 1.109 1.00 69.94 87 GLU A CA 1
ATOM 722 C C . GLU A 1 87 ? 7.215 -11.248 0.479 1.00 69.94 87 GLU A C 1
ATOM 724 O O . GLU A 1 87 ? 7.366 -11.174 -0.737 1.00 69.94 87 GLU A O 1
ATOM 729 N N . ARG A 1 88 ? 7.479 -10.203 1.278 1.00 67.25 88 ARG A N 1
ATOM 730 C CA . ARG A 1 88 ? 7.701 -8.834 0.760 1.00 67.25 88 ARG A CA 1
ATOM 731 C C . ARG A 1 88 ? 9.022 -8.187 1.198 1.00 67.25 88 ARG A C 1
ATOM 733 O O . ARG A 1 88 ? 9.172 -6.966 1.131 1.00 67.25 88 ARG A O 1
ATOM 740 N N . GLY A 1 89 ? 9.993 -9.003 1.610 1.00 71.75 89 GLY A N 1
ATOM 741 C CA . GLY A 1 89 ? 11.342 -8.562 1.981 1.00 71.75 89 GLY A CA 1
ATOM 742 C C . GLY A 1 89 ? 11.397 -7.694 3.248 1.00 71.75 89 GLY A C 1
ATOM 743 O O . GLY A 1 89 ? 10.457 -7.644 4.039 1.00 71.75 89 GLY A O 1
ATOM 744 N N . LEU A 1 90 ? 12.518 -6.989 3.450 1.00 78.38 90 LEU A N 1
ATOM 745 C CA . LEU A 1 90 ? 12.823 -6.267 4.699 1.00 78.38 90 LEU A CA 1
ATOM 746 C C . LEU A 1 90 ? 11.962 -5.015 4.949 1.00 78.38 90 LEU A C 1
ATOM 748 O O . LEU A 1 90 ? 11.881 -4.550 6.086 1.00 78.38 90 LEU A O 1
ATOM 752 N N . LEU A 1 91 ? 11.292 -4.477 3.925 1.00 80.56 91 LEU A N 1
ATOM 753 C CA . LEU A 1 91 ? 10.506 -3.243 4.045 1.00 80.56 91 LEU A CA 1
ATOM 754 C C . LEU A 1 91 ? 9.308 -3.397 4.991 1.00 80.56 91 LEU A C 1
ATOM 756 O O . LEU A 1 91 ? 9.070 -2.525 5.824 1.00 80.56 91 LEU A O 1
ATOM 760 N N . ILE A 1 92 ? 8.573 -4.510 4.908 1.00 83.38 92 ILE A N 1
ATOM 761 C CA . ILE A 1 92 ? 7.381 -4.731 5.740 1.00 83.38 92 ILE A CA 1
ATOM 762 C C . ILE A 1 92 ? 7.732 -4.865 7.234 1.00 83.38 92 ILE A C 1
ATOM 764 O O . ILE A 1 92 ? 7.083 -4.200 8.045 1.00 83.38 92 ILE A O 1
ATOM 768 N N . PRO A 1 93 ? 8.759 -5.639 7.641 1.00 85.00 93 PRO A N 1
ATOM 769 C CA . PRO A 1 93 ? 9.230 -5.654 9.024 1.00 85.00 93 PRO A CA 1
ATOM 770 C C . PRO A 1 93 ? 9.660 -4.280 9.548 1.00 85.00 93 PRO A C 1
ATOM 772 O O . PRO A 1 93 ? 9.302 -3.936 10.675 1.00 85.00 93 PRO A O 1
ATOM 775 N N . ILE A 1 94 ? 10.377 -3.486 8.741 1.00 86.94 94 ILE A N 1
ATOM 776 C CA . ILE A 1 94 ? 10.830 -2.137 9.122 1.00 86.94 94 ILE A CA 1
ATOM 777 C C . ILE A 1 94 ? 9.628 -1.215 9.352 1.00 86.94 94 ILE A C 1
ATOM 779 O O . ILE A 1 94 ? 9.528 -0.592 10.409 1.00 86.94 94 ILE A O 1
ATOM 783 N N . ILE A 1 95 ? 8.682 -1.174 8.406 1.00 86.31 95 ILE A N 1
ATOM 784 C CA . ILE A 1 95 ? 7.462 -0.363 8.530 1.00 86.31 95 ILE A CA 1
ATOM 785 C C . ILE A 1 95 ? 6.623 -0.843 9.720 1.00 86.31 95 ILE A C 1
ATOM 787 O O . ILE A 1 95 ? 6.126 -0.027 10.491 1.00 86.31 95 ILE A O 1
ATOM 791 N N . GLY A 1 96 ? 6.492 -2.156 9.918 1.00 86.06 96 GLY A N 1
ATOM 792 C CA . GLY A 1 96 ? 5.753 -2.726 11.043 1.00 86.06 96 GLY A CA 1
ATOM 793 C C . GLY A 1 96 ? 6.368 -2.384 12.402 1.00 86.06 96 GLY A C 1
ATOM 794 O O . GLY A 1 96 ? 5.635 -2.061 13.336 1.00 86.06 96 GLY A O 1
ATOM 795 N N . TRP A 1 97 ? 7.699 -2.416 12.523 1.00 88.69 97 TRP A N 1
ATOM 796 C CA . TRP A 1 97 ? 8.404 -1.961 13.724 1.00 88.69 97 TRP A CA 1
ATOM 797 C C . TRP A 1 97 ? 8.202 -0.461 13.949 1.00 88.69 97 TRP A C 1
ATOM 799 O O . TRP A 1 97 ? 7.808 -0.059 15.041 1.00 88.69 97 TRP A O 1
ATOM 809 N N . PHE A 1 98 ? 8.373 0.350 12.903 1.00 88.00 98 PHE A N 1
ATOM 810 C CA . PHE A 1 98 ? 8.167 1.794 12.971 1.00 88.00 98 PHE A CA 1
ATOM 811 C C . PHE A 1 98 ? 6.744 2.148 13.423 1.00 88.00 98 PHE A C 1
ATOM 813 O O . PHE A 1 98 ? 6.583 2.923 14.362 1.00 88.00 98 PHE A O 1
ATOM 820 N N . LEU A 1 99 ? 5.721 1.510 12.839 1.00 86.94 99 LEU A N 1
ATOM 821 C CA . LEU A 1 99 ? 4.314 1.669 13.223 1.00 86.94 99 LEU A CA 1
ATOM 822 C C . LEU A 1 99 ? 4.066 1.343 14.700 1.00 86.94 99 LEU A C 1
ATOM 824 O O . LEU A 1 99 ? 3.306 2.048 15.359 1.00 86.94 99 LEU A O 1
ATOM 828 N N . LYS A 1 100 ? 4.702 0.297 15.245 1.00 87.38 100 LYS A N 1
ATOM 829 C CA . LYS A 1 100 ? 4.607 -0.013 16.683 1.00 87.38 100 LYS A CA 1
ATOM 830 C C . LYS A 1 100 ? 5.213 1.102 17.525 1.00 87.38 100 LYS A C 1
ATOM 832 O O . LYS A 1 100 ? 4.580 1.533 18.484 1.00 87.38 100 LYS A O 1
ATOM 837 N N . THR A 1 101 ? 6.385 1.595 17.140 1.00 87.94 101 THR A N 1
ATOM 838 C CA . THR A 1 101 ? 7.096 2.652 17.866 1.00 87.94 101 THR A CA 1
ATOM 839 C C . THR A 1 101 ? 6.310 3.961 17.888 1.00 87.94 101 THR A C 1
ATOM 841 O O . THR A 1 101 ? 6.155 4.557 18.950 1.00 87.94 101 THR A O 1
ATOM 844 N N . VAL A 1 102 ? 5.771 4.398 16.745 1.00 86.81 102 VAL A N 1
ATOM 845 C CA . VAL A 1 102 ? 5.052 5.682 16.658 1.00 86.81 102 VAL A CA 1
ATOM 846 C C . VAL A 1 102 ? 3.617 5.622 17.175 1.00 86.81 102 VAL A C 1
ATOM 848 O O . VAL A 1 102 ? 3.040 6.670 17.444 1.00 86.81 102 VAL A O 1
ATOM 851 N N . SER A 1 103 ? 3.031 4.431 17.352 1.00 81.56 103 SER A N 1
ATOM 852 C CA . SER A 1 103 ? 1.637 4.279 17.807 1.00 81.56 103 SER A CA 1
ATOM 853 C C . SER A 1 103 ? 1.345 4.920 19.172 1.00 81.56 103 SER A C 1
ATOM 855 O O . SER A 1 103 ? 0.207 5.298 19.447 1.00 81.56 103 SER A O 1
ATOM 857 N N . SER A 1 104 ? 2.367 5.119 20.010 1.00 84.25 104 SER A N 1
ATOM 858 C CA . SER A 1 104 ? 2.247 5.779 21.315 1.00 84.25 104 SER A CA 1
ATOM 859 C C . SER A 1 104 ? 2.224 7.314 21.239 1.00 84.25 104 SER A C 1
ATOM 861 O O . SER A 1 104 ? 1.966 7.971 22.243 1.00 84.25 104 SER A O 1
ATOM 863 N N . TRP A 1 105 ? 2.452 7.916 20.065 1.00 85.81 105 TRP A N 1
ATOM 864 C CA . TRP A 1 105 ? 2.649 9.367 19.905 1.00 85.81 105 TRP A CA 1
ATOM 865 C C . TRP A 1 105 ? 1.341 10.161 19.713 1.00 85.81 105 TRP A C 1
ATOM 867 O O . TRP A 1 105 ? 1.343 11.295 19.226 1.00 85.81 105 TRP A O 1
ATOM 877 N N . GLY A 1 106 ? 0.191 9.575 20.059 1.00 86.62 106 GLY A N 1
ATOM 878 C CA . GLY A 1 106 ? -1.108 10.252 20.036 1.00 86.62 106 GLY A CA 1
ATOM 879 C C . GLY A 1 106 ? -1.513 10.771 18.647 1.00 86.62 106 GLY A C 1
ATOM 880 O O . GLY A 1 106 ? -1.686 9.999 17.705 1.00 86.62 106 GLY A O 1
ATOM 881 N N . LYS A 1 107 ? -1.715 12.091 18.504 1.00 84.50 107 LYS A N 1
ATOM 882 C CA . LYS A 1 107 ? -2.180 12.707 17.240 1.00 84.50 107 LYS A CA 1
ATOM 883 C C . LYS A 1 107 ? -1.167 12.566 16.100 1.00 84.50 107 LYS A C 1
ATOM 885 O O . LYS A 1 107 ? -1.571 12.362 14.958 1.00 84.50 107 LYS A O 1
ATOM 890 N N . THR A 1 108 ? 0.126 12.627 16.408 1.00 86.19 108 THR A N 1
ATOM 891 C CA . THR A 1 108 ? 1.198 12.458 15.418 1.00 86.19 108 THR A CA 1
ATOM 892 C C . THR A 1 108 ? 1.171 11.056 14.817 1.00 86.19 108 THR A C 1
ATOM 894 O O . THR A 1 108 ? 1.321 10.908 13.607 1.00 86.19 108 THR A O 1
ATOM 897 N N . ALA A 1 109 ? 0.880 10.040 15.637 1.00 86.50 109 ALA A N 1
ATOM 898 C CA . ALA A 1 109 ? 0.722 8.661 15.182 1.00 86.50 109 ALA A CA 1
ATOM 899 C C . ALA A 1 109 ? -0.363 8.551 14.103 1.00 86.50 109 ALA A C 1
ATOM 901 O O . ALA A 1 109 ? -0.112 8.022 13.026 1.00 86.50 109 ALA A O 1
ATOM 902 N N . LYS A 1 110 ? -1.538 9.147 14.349 1.00 86.25 110 LYS A N 1
ATOM 903 C CA . LYS A 1 110 ? -2.658 9.140 13.393 1.00 86.25 110 LYS A CA 1
ATOM 904 C C . LYS A 1 110 ? -2.310 9.820 12.070 1.00 86.25 110 LYS A C 1
ATOM 906 O O . LYS A 1 110 ? -2.730 9.354 11.017 1.00 86.25 110 LYS A O 1
ATOM 911 N N . PHE A 1 111 ? -1.549 10.914 12.112 1.00 88.88 111 PHE A N 1
ATOM 912 C CA . PHE A 1 111 ? -1.100 11.596 10.898 1.00 88.88 111 PHE A CA 1
ATOM 913 C C . PHE A 1 111 ? -0.111 10.743 10.091 1.00 88.88 111 PHE A C 1
ATOM 915 O O . PHE A 1 111 ? -0.236 10.636 8.872 1.00 88.88 111 PHE A O 1
ATOM 922 N N . ILE A 1 112 ? 0.832 10.082 10.767 1.00 88.31 112 ILE A N 1
ATOM 923 C CA . ILE A 1 112 ? 1.778 9.157 10.132 1.00 88.31 112 ILE A CA 1
ATOM 924 C C . ILE A 1 112 ? 1.038 7.961 9.521 1.00 88.31 112 ILE A C 1
ATOM 926 O O . ILE A 1 112 ? 1.278 7.625 8.365 1.00 88.31 112 ILE A O 1
ATOM 930 N N . GLU A 1 113 ? 0.109 7.350 10.257 1.00 89.00 113 GLU A N 1
ATOM 931 C CA . GLU A 1 113 ? -0.734 6.252 9.768 1.00 89.00 113 GLU A CA 1
ATOM 932 C C . GLU A 1 113 ? -1.551 6.671 8.537 1.00 89.00 113 GLU A C 1
ATOM 934 O O . GLU A 1 113 ? -1.602 5.938 7.550 1.00 89.00 113 GLU A O 1
ATOM 939 N N . TYR A 1 114 ? -2.104 7.887 8.544 1.00 88.25 114 TYR A N 1
ATOM 940 C CA . TYR A 1 114 ? -2.816 8.468 7.404 1.00 88.25 114 TYR A CA 1
ATOM 941 C C . TYR A 1 114 ? -1.934 8.660 6.158 1.00 88.25 114 TYR A C 1
ATOM 943 O O . TYR A 1 114 ? -2.402 8.488 5.031 1.00 88.25 114 TYR A O 1
ATOM 951 N N . ILE A 1 115 ? -0.658 9.011 6.326 1.00 88.00 115 ILE A N 1
ATOM 952 C CA . ILE A 1 115 ? 0.277 9.083 5.197 1.00 88.00 115 ILE A CA 1
ATOM 953 C C . ILE A 1 115 ? 0.624 7.672 4.722 1.00 88.00 115 ILE A C 1
ATOM 955 O O . ILE A 1 115 ? 0.504 7.381 3.532 1.00 88.00 115 ILE A O 1
ATOM 959 N N . LEU A 1 116 ? 1.011 6.789 5.647 1.00 87.50 116 LEU A N 1
ATOM 960 C CA . LEU A 1 116 ? 1.460 5.430 5.347 1.00 87.50 116 LEU A CA 1
ATOM 961 C C . LEU A 1 116 ? 0.394 4.612 4.628 1.00 87.50 116 LEU A C 1
ATOM 963 O O . LEU A 1 116 ? 0.726 3.909 3.676 1.00 87.50 116 LEU A O 1
ATOM 967 N N . ILE A 1 117 ? -0.878 4.730 5.023 1.00 88.44 117 ILE A N 1
ATOM 968 C CA . ILE A 1 117 ? -1.958 4.033 4.325 1.00 88.44 117 ILE A CA 1
ATOM 969 C C . ILE A 1 117 ? -2.012 4.468 2.855 1.00 88.44 117 ILE A C 1
ATOM 971 O O . ILE A 1 117 ? -2.063 3.616 1.980 1.00 88.44 117 ILE A O 1
ATOM 975 N N . ARG A 1 118 ? -1.875 5.760 2.531 1.00 86.12 118 ARG A N 1
ATOM 976 C CA . ARG A 1 118 ? -1.975 6.258 1.144 1.00 86.12 118 ARG A CA 1
ATOM 977 C C . ARG A 1 118 ? -0.817 5.832 0.239 1.00 86.12 118 ARG A C 1
ATOM 979 O O . ARG A 1 118 ? -1.003 5.747 -0.974 1.00 86.12 118 ARG A O 1
ATOM 986 N N . VAL A 1 119 ? 0.352 5.559 0.814 1.00 82.25 119 VAL A N 1
ATOM 987 C CA . VAL A 1 119 ? 1.557 5.130 0.078 1.00 82.25 119 VAL A CA 1
ATOM 988 C C . VAL A 1 119 ? 1.887 3.646 0.264 1.00 82.25 119 VAL A C 1
ATOM 990 O O . VAL A 1 119 ? 2.911 3.178 -0.228 1.00 82.25 119 VAL A O 1
ATOM 993 N N . SER A 1 120 ? 1.020 2.893 0.947 1.00 80.75 120 SER A N 1
ATOM 994 C CA . SER A 1 120 ? 1.190 1.456 1.175 1.00 80.75 120 SER A CA 1
ATOM 995 C C . SER A 1 120 ? 1.350 0.692 -0.144 1.00 80.75 120 SER A C 1
ATOM 997 O O . SER A 1 120 ? 0.781 1.066 -1.167 1.00 80.75 120 SER A O 1
ATOM 999 N N . LEU A 1 121 ? 2.088 -0.419 -0.106 1.00 72.88 121 LEU A N 1
ATOM 1000 C CA . LEU A 1 121 ? 2.328 -1.323 -1.242 1.00 72.88 121 LEU A CA 1
ATOM 1001 C C . LEU A 1 121 ? 1.019 -1.872 -1.848 1.00 72.88 121 LEU A C 1
ATOM 1003 O O . LEU A 1 121 ? 0.944 -2.199 -3.030 1.00 72.88 121 LEU A O 1
ATOM 1007 N N . GLY A 1 122 ? -0.024 -1.941 -1.0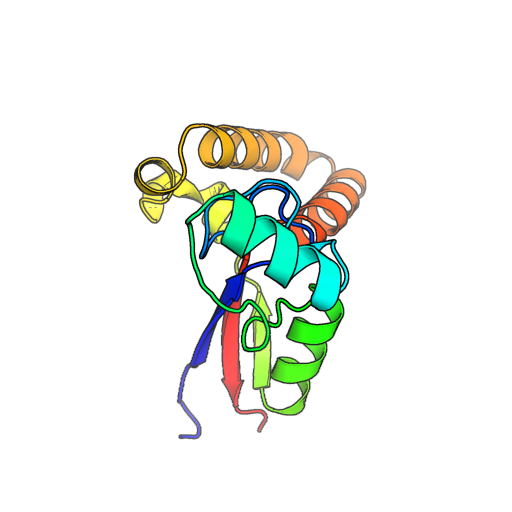25 1.00 85.38 122 GLY A N 1
ATOM 1008 C CA . GLY A 1 122 ? -1.394 -2.261 -1.401 1.00 85.38 122 GLY A CA 1
ATOM 1009 C C . GLY A 1 122 ? -2.325 -2.128 -0.198 1.00 85.38 122 GLY A C 1
ATOM 1010 O O . GLY A 1 122 ? -1.860 -1.907 0.927 1.00 85.38 122 GLY A O 1
ATOM 1011 N N . TRP A 1 123 ? -3.623 -2.276 -0.438 1.00 91.25 123 TRP A N 1
ATOM 1012 C CA . TRP A 1 123 ? -4.655 -2.193 0.599 1.00 91.25 123 TRP A CA 1
ATOM 1013 C C . TRP A 1 123 ? -5.362 -3.520 0.783 1.00 91.25 123 TRP A C 1
ATOM 1015 O O . TRP A 1 123 ? -5.497 -4.299 -0.161 1.00 91.25 123 TRP A O 1
ATOM 1025 N N . LEU A 1 124 ? -5.790 -3.754 2.016 1.00 92.69 124 LEU A N 1
ATOM 1026 C CA . LEU A 1 124 ? -6.454 -4.959 2.470 1.00 92.69 124 LEU A CA 1
ATOM 1027 C C . LEU A 1 124 ? -7.730 -4.559 3.202 1.00 92.69 124 LEU A C 1
ATOM 1029 O O . LEU A 1 124 ? -7.685 -4.131 4.357 1.00 92.69 124 LEU A O 1
ATOM 1033 N N . PHE A 1 125 ? -8.866 -4.685 2.524 1.00 95.06 125 PHE A N 1
ATOM 1034 C CA . PHE A 1 125 ? -10.160 -4.359 3.108 1.00 95.06 125 PHE A CA 1
ATOM 1035 C C . PHE A 1 125 ? -10.930 -5.632 3.422 1.00 95.06 125 PHE A C 1
ATOM 1037 O O . PHE A 1 125 ? -11.063 -6.535 2.591 1.00 95.06 125 PHE A O 1
ATOM 1044 N N . VAL A 1 126 ? -11.490 -5.658 4.626 1.00 94.75 126 VAL A N 1
ATOM 1045 C CA . VAL A 1 126 ? -12.563 -6.571 4.994 1.00 94.75 126 VAL A CA 1
ATOM 1046 C C . VAL A 1 126 ? -13.850 -5.773 4.887 1.00 94.75 126 VAL A C 1
ATOM 1048 O O . VAL A 1 126 ? -14.030 -4.778 5.580 1.00 94.75 126 VAL A O 1
ATOM 1051 N N . ALA A 1 127 ? -14.741 -6.174 3.993 1.00 94.12 127 ALA A N 1
ATOM 1052 C CA . ALA A 1 127 ? -15.965 -5.442 3.726 1.00 94.12 127 ALA A CA 1
ATOM 1053 C C . ALA A 1 127 ? -17.198 -6.309 3.992 1.00 94.12 127 ALA A C 1
ATOM 1055 O O . ALA A 1 127 ? -17.205 -7.517 3.742 1.00 94.12 127 ALA A O 1
ATOM 1056 N N . LYS A 1 128 ? -18.255 -5.685 4.513 1.00 94.00 128 LYS A N 1
ATOM 1057 C CA . LYS A 1 128 ? -19.547 -6.329 4.795 1.00 94.00 128 LYS A CA 1
ATOM 1058 C C . LYS A 1 128 ? -20.659 -5.629 4.014 1.00 94.00 128 LYS A C 1
ATOM 1060 O O . LYS A 1 128 ? -20.549 -4.422 3.789 1.00 94.00 128 LYS A O 1
ATOM 1065 N N . PRO A 1 129 ? -21.723 -6.334 3.594 1.00 91.81 129 PRO A N 1
ATOM 1066 C CA . PRO A 1 129 ? -22.869 -5.708 2.947 1.00 91.81 129 PRO A CA 1
ATOM 1067 C C . PRO A 1 129 ? -23.407 -4.551 3.792 1.00 91.81 129 PRO A C 1
ATOM 1069 O O . PRO A 1 129 ? -23.501 -4.661 5.019 1.00 91.81 129 PRO A O 1
ATOM 1072 N N . LYS A 1 130 ? -23.755 -3.437 3.144 1.00 88.50 130 LYS A N 1
ATOM 1073 C CA . LYS A 1 130 ? -24.572 -2.413 3.802 1.00 88.50 130 LYS A CA 1
ATOM 1074 C C . LYS A 1 130 ? -25.964 -3.009 4.046 1.00 88.50 130 LYS A C 1
ATOM 1076 O O . LYS A 1 130 ? -26.457 -3.749 3.196 1.00 88.50 130 LYS A O 1
ATOM 1081 N N . LYS A 1 131 ? -26.518 -2.768 5.237 1.00 74.81 131 LYS A N 1
ATOM 1082 C CA . LYS A 1 131 ? -27.887 -3.182 5.571 1.00 74.81 131 LYS A CA 1
ATOM 1083 C C . LYS A 1 131 ? -28.891 -2.475 4.674 1.00 74.81 131 LYS A C 1
ATOM 1085 O O . LYS A 1 131 ? -28.627 -1.293 4.358 1.00 74.81 131 LYS A O 1
#

Foldseek 3Di:
DQFDKDKDKFFALLAQQDPQQRHGNLSVDDQVVSQVVCVVVVRDRGPVPDDHDFPVVVCVVQVVWWDKDWCFLVCLLVVVVVVVCPVPDDPSVVSNVVLVVCVPVPPVSVVVVVVCQRNDRMTIIITGGDD

Secondary structure (DSSP, 8-state):
-TT--EEEEEE-TT-SB-TTT--BTGGGS-HHHHHHHHHHTTS-S--TT--PPPHHHHHHHHHTTEEEEE-HHHHHHTGGGGTHHHHS-THHHHHHHHHHHHTTSTHHHHHHHHHHHHHSSEEEEEEEE--

pLDDT: mean 88.68, std 5.38, range [67.25, 95.75]

Organism: NCBI:txid1974709

Sequence (131 aa):
KPDGILHITTANKWWPIEPHYHLPLLSFLPKKIANLYLRLSKKGTSYDDINLPSYGEFYDMVNKFFKIDDITLDVIRNNKKYGLDKERGLLIPIIGWFLKTVSSWGKTAKFIEYILIRVSLGWLFVAKPKK